Protein AF-A0A7Y7CSX2-F1 (afdb_monomer_lite)

Sequence (55 aa):
MLVLTNFSDQTQTALLDKTLVGAGETLICNYDPRSKMEASVELHPYEALAFLYSF

Foldseek 3Di:
DDKDWDQAQAKDKDADDPVQWFAWWWPDWPDDTDGTDDRIDIAHHGIITDIDDDD

Structure (mmCIF, N/CA/C/O backbone):
data_AF-A0A7Y7CSX2-F1
#
_entry.id   AF-A0A7Y7CSX2-F1
#
loop_
_atom_site.group_PDB
_atom_site.id
_atom_site.type_symbol
_atom_site.label_atom_id
_atom_site.label_alt_id
_atom_site.label_comp_id
_atom_site.label_asym_id
_atom_site.label_entity_id
_atom_site.label_seq_id
_atom_site.pdbx_PDB_ins_code
_atom_site.Cartn_x
_atom_site.Cartn_y
_atom_site.Cartn_z
_atom_site.occupancy
_atom_site.B_iso_or_equiv
_atom_site.auth_seq_id
_atom_site.auth_comp_id
_atom_site.auth_asym_id
_atom_site.auth_atom_id
_atom_site.pdbx_PDB_model_num
ATOM 1 N N . MET A 1 1 ? -12.370 -1.868 3.610 1.00 89.31 1 MET A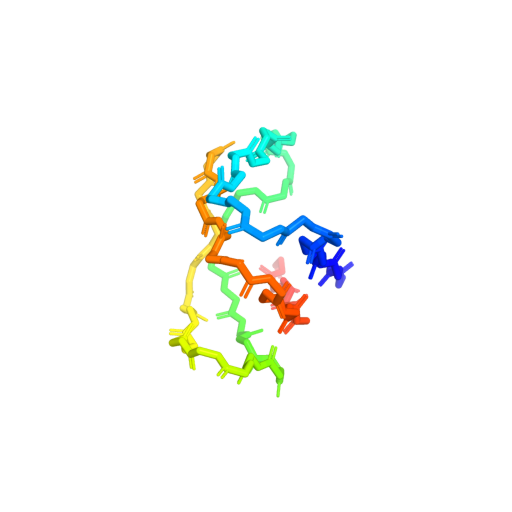 N 1
ATOM 2 C CA . MET A 1 1 ? -11.342 -2.570 2.811 1.00 89.31 1 MET A CA 1
ATOM 3 C C . MET A 1 1 ? -10.713 -1.568 1.852 1.00 89.31 1 MET A C 1
ATOM 5 O O . MET A 1 1 ? -11.458 -0.764 1.306 1.00 89.31 1 MET A O 1
ATOM 9 N N . LEU A 1 2 ? -9.392 -1.591 1.667 1.00 93.19 2 LEU A N 1
ATOM 10 C CA . LEU A 1 2 ? -8.662 -0.811 0.655 1.00 93.19 2 LEU A CA 1
ATOM 11 C C . LEU A 1 2 ? -7.885 -1.769 -0.233 1.00 93.19 2 LEU A C 1
ATOM 13 O O . LEU A 1 2 ? -7.306 -2.735 0.257 1.00 93.19 2 LEU A O 1
ATOM 17 N N . VAL A 1 3 ? -7.847 -1.454 -1.521 1.00 95.25 3 VAL A N 1
ATOM 18 C CA . VAL A 1 3 ? -6.943 -2.089 -2.472 1.00 95.25 3 VAL A CA 1
ATOM 19 C C . VAL A 1 3 ? -6.014 -1.013 -3.011 1.00 95.25 3 VAL A C 1
ATOM 21 O O . VAL A 1 3 ? -6.478 0.031 -3.467 1.00 95.25 3 VAL A O 1
ATOM 24 N N . LEU A 1 4 ? -4.713 -1.266 -2.936 1.00 95.56 4 LEU A N 1
ATOM 25 C CA . LEU A 1 4 ? -3.673 -0.444 -3.533 1.00 95.56 4 LEU A CA 1
ATOM 26 C C . LEU A 1 4 ? -2.947 -1.270 -4.584 1.00 95.56 4 LEU A C 1
ATOM 28 O O . LEU A 1 4 ? -2.649 -2.445 -4.374 1.00 95.56 4 LEU A O 1
ATOM 32 N N . THR A 1 5 ? -2.674 -0.667 -5.733 1.00 97.69 5 THR A N 1
ATOM 33 C CA . THR A 1 5 ? -1.897 -1.319 -6.784 1.00 97.69 5 THR A CA 1
ATOM 34 C C . THR A 1 5 ? -0.998 -0.298 -7.446 1.00 97.69 5 THR A C 1
ATOM 36 O O . THR A 1 5 ? -1.464 0.742 -7.913 1.00 97.69 5 THR A O 1
ATOM 39 N N . ASN A 1 6 ? 0.293 -0.598 -7.481 1.00 98.31 6 ASN A N 1
ATOM 40 C CA . ASN A 1 6 ? 1.262 0.157 -8.248 1.00 98.31 6 ASN A CA 1
ATOM 41 C C . ASN A 1 6 ? 1.346 -0.434 -9.658 1.00 98.31 6 ASN A C 1
ATOM 43 O O . ASN A 1 6 ? 1.773 -1.566 -9.829 1.00 98.31 6 ASN A O 1
ATOM 47 N N . PHE A 1 7 ? 0.952 0.327 -10.678 1.00 98.06 7 PHE A N 1
ATOM 48 C CA . PHE A 1 7 ? 1.042 -0.105 -12.081 1.00 98.06 7 PHE A CA 1
ATOM 49 C C . PHE A 1 7 ? 2.334 0.349 -12.779 1.00 98.06 7 PHE A C 1
ATOM 51 O O . PHE A 1 7 ? 2.425 0.285 -14.004 1.00 98.06 7 PHE A O 1
ATOM 58 N N . SER A 1 8 ? 3.321 0.830 -12.022 1.00 98.31 8 SER A N 1
ATOM 59 C CA . SER A 1 8 ? 4.617 1.265 -12.544 1.00 98.31 8 SER A CA 1
ATOM 60 C C . SER A 1 8 ? 5.744 0.301 -12.176 1.00 98.31 8 SER A C 1
ATOM 62 O O . SER A 1 8 ? 5.633 -0.489 -11.237 1.00 98.31 8 SER A O 1
ATOM 64 N N . ASP A 1 9 ? 6.847 0.409 -12.913 1.00 98.06 9 ASP A N 1
ATOM 65 C CA . ASP A 1 9 ? 8.126 -0.253 -12.650 1.00 98.06 9 ASP A CA 1
ATOM 66 C C . ASP A 1 9 ? 8.987 0.489 -11.605 1.00 98.06 9 ASP A C 1
ATOM 68 O O . ASP A 1 9 ? 10.118 0.091 -11.328 1.00 98.06 9 ASP A O 1
ATOM 72 N N . GLN A 1 10 ? 8.456 1.557 -11.006 1.00 98.31 10 GLN A N 1
ATOM 73 C CA . GLN A 1 10 ? 9.109 2.372 -9.982 1.00 98.31 10 GLN A CA 1
ATOM 74 C C . GLN A 1 10 ? 8.357 2.276 -8.657 1.00 98.31 10 GLN A C 1
ATOM 76 O O . GLN A 1 10 ? 7.159 2.005 -8.634 1.00 98.31 10 GLN A O 1
ATOM 81 N N . THR A 1 11 ? 9.035 2.529 -7.538 1.00 98.00 11 THR A N 1
ATOM 82 C CA . THR A 1 11 ? 8.361 2.654 -6.239 1.00 98.00 11 THR A CA 1
ATOM 83 C C . THR A 1 11 ? 7.431 3.865 -6.251 1.00 98.00 11 THR A C 1
ATOM 85 O O . THR A 1 11 ? 7.830 4.950 -6.673 1.00 98.00 11 THR A O 1
ATOM 88 N N . GLN A 1 12 ? 6.202 3.684 -5.769 1.00 98.25 12 GLN A N 1
ATOM 89 C CA . GLN A 1 12 ? 5.213 4.754 -5.646 1.00 98.25 12 GLN A CA 1
ATOM 90 C C . GLN A 1 12 ? 4.829 4.963 -4.187 1.00 98.25 12 GLN A C 1
ATOM 92 O O . GLN A 1 12 ? 4.720 4.007 -3.423 1.00 98.25 12 GLN A O 1
ATOM 97 N N . THR A 1 13 ? 4.560 6.212 -3.816 1.00 97.56 13 THR A N 1
ATOM 98 C CA . THR A 1 13 ? 4.036 6.552 -2.490 1.00 97.56 13 THR A CA 1
ATOM 99 C C . THR A 1 13 ? 2.580 6.979 -2.617 1.00 97.56 13 THR A C 1
ATOM 101 O O . THR A 1 13 ? 2.270 7.995 -3.239 1.00 97.56 13 THR A O 1
ATOM 104 N N . ALA A 1 14 ? 1.678 6.218 -2.006 1.00 94.69 14 ALA A N 1
ATOM 105 C CA . ALA A 1 14 ? 0.277 6.585 -1.875 1.00 94.69 14 ALA A CA 1
ATOM 106 C C . ALA A 1 14 ? 0.066 7.355 -0.567 1.00 94.69 14 ALA A C 1
ATOM 108 O O . ALA A 1 14 ? 0.422 6.873 0.507 1.00 94.69 14 ALA A O 1
ATOM 109 N N . LEU A 1 15 ? -0.535 8.542 -0.649 1.00 96.06 15 LEU A N 1
ATOM 110 C CA . LEU A 1 15 ? -0.994 9.284 0.524 1.00 96.06 15 LEU A CA 1
ATOM 111 C C . LEU A 1 15 ? -2.433 8.877 0.837 1.00 96.06 15 LEU A C 1
ATOM 113 O O . LEU A 1 15 ? -3.293 8.913 -0.044 1.00 96.06 15 LEU A O 1
ATOM 117 N N . LEU A 1 16 ? -2.688 8.490 2.082 1.00 92.38 16 LEU A N 1
ATOM 118 C CA . LEU A 1 16 ? -3.996 8.039 2.536 1.00 92.38 16 LEU A CA 1
ATOM 119 C C . LEU A 1 16 ? -4.689 9.103 3.380 1.00 92.38 16 LEU A C 1
ATOM 121 O O . LEU A 1 16 ? -4.063 9.868 4.117 1.00 92.38 16 LEU A O 1
ATOM 125 N N . ASP A 1 17 ? -6.016 9.114 3.295 1.00 90.38 17 ASP A N 1
ATOM 126 C CA . ASP A 1 17 ? -6.835 9.894 4.211 1.00 90.38 17 ASP A CA 1
ATOM 127 C C . ASP A 1 17 ? -6.664 9.375 5.649 1.00 90.38 17 ASP A C 1
ATOM 129 O O . ASP A 1 17 ? -6.508 8.174 5.881 1.00 90.38 17 ASP A O 1
ATOM 133 N N . LYS A 1 18 ? -6.730 10.276 6.635 1.00 88.62 18 LYS A N 1
ATOM 134 C CA . LYS A 1 18 ? -6.584 9.934 8.060 1.00 88.62 18 LYS A CA 1
ATOM 135 C C . LYS A 1 18 ? -7.601 8.894 8.535 1.00 88.62 18 LYS A C 1
ATOM 137 O O . LYS A 1 18 ? -7.307 8.157 9.467 1.00 88.62 18 LYS A O 1
ATOM 142 N N . THR A 1 19 ? -8.768 8.820 7.901 1.00 87.69 19 THR A N 1
ATOM 143 C CA . THR A 1 19 ? -9.812 7.821 8.186 1.00 87.69 19 THR A CA 1
ATOM 144 C C . THR A 1 19 ? -9.409 6.388 7.824 1.00 87.69 19 THR A C 1
ATOM 146 O O . THR A 1 19 ? -10.035 5.446 8.302 1.00 87.69 19 THR A O 1
ATOM 149 N N . LEU A 1 20 ? -8.368 6.215 7.003 1.00 86.19 20 LEU A N 1
ATOM 150 C CA . LEU A 1 20 ? -7.853 4.919 6.552 1.00 86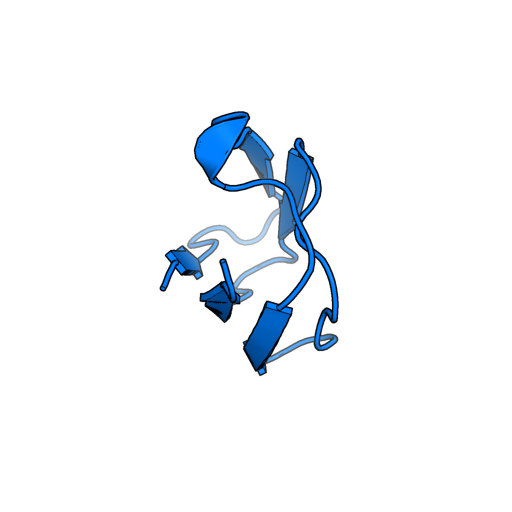.19 20 LEU A CA 1
ATOM 151 C C . LEU A 1 20 ? -6.590 4.480 7.315 1.00 86.19 20 LEU A C 1
ATOM 153 O O . LEU A 1 20 ? -6.065 3.400 7.057 1.00 86.19 20 LEU A O 1
ATOM 157 N N . VAL A 1 21 ? -6.088 5.306 8.237 1.00 90.25 21 VAL A N 1
ATOM 158 C CA . VAL A 1 21 ? -4.892 5.020 9.041 1.00 90.25 21 VAL A CA 1
ATOM 159 C C . VAL A 1 21 ? -5.301 4.253 10.293 1.00 90.25 21 VAL A C 1
ATOM 161 O O . VAL A 1 21 ? -6.137 4.719 11.065 1.00 90.25 21 VAL A O 1
ATOM 164 N N . GLY A 1 22 ? -4.696 3.091 10.531 1.00 88.25 22 GLY A N 1
ATOM 165 C CA . GLY A 1 22 ? -5.054 2.268 11.685 1.00 88.25 22 GLY A CA 1
ATOM 166 C C . GLY A 1 22 ? -4.600 0.819 11.593 1.00 88.25 22 GLY A C 1
ATOM 167 O O . GLY A 1 22 ? -3.895 0.420 10.665 1.00 88.25 22 GLY A O 1
ATOM 168 N N . ALA A 1 23 ? -4.993 0.033 12.593 1.00 86.12 23 ALA A N 1
ATOM 169 C CA . ALA A 1 23 ? -4.757 -1.405 12.615 1.00 86.12 23 ALA A CA 1
ATOM 170 C C . ALA A 1 23 ? -5.700 -2.139 11.649 1.00 86.12 23 ALA A C 1
ATOM 172 O O . ALA A 1 23 ? -6.800 -1.678 11.337 1.00 86.12 23 ALA A O 1
ATOM 173 N N . GLY A 1 24 ? -5.264 -3.303 11.187 1.00 89.19 24 GLY A N 1
ATOM 174 C CA . GLY A 1 24 ? -6.064 -4.168 10.335 1.00 89.19 24 GLY A CA 1
ATOM 175 C C . GLY A 1 24 ? -5.260 -5.368 9.867 1.00 89.19 24 GLY A C 1
ATOM 176 O O . GLY A 1 24 ? -4.228 -5.709 10.445 1.00 89.19 24 GLY A O 1
ATOM 177 N N . GLU A 1 25 ? -5.735 -6.005 8.811 1.00 92.62 25 GLU A N 1
ATOM 178 C CA . GLU A 1 25 ? -5.157 -7.237 8.297 1.00 92.62 25 GLU A CA 1
ATOM 179 C C . GLU A 1 25 ? -4.927 -7.140 6.791 1.00 92.62 25 GLU A C 1
ATOM 181 O O . GLU A 1 25 ? -5.801 -6.725 6.026 1.00 92.62 25 GLU A O 1
ATOM 186 N N . THR A 1 26 ? -3.743 -7.556 6.349 1.00 93.75 26 THR A N 1
ATOM 187 C CA . THR A 1 26 ? -3.494 -7.776 4.926 1.00 93.75 26 THR A CA 1
ATOM 188 C C . THR A 1 26 ? -4.130 -9.088 4.501 1.00 93.75 26 THR A C 1
ATOM 190 O O . THR A 1 26 ? -3.735 -10.150 4.967 1.00 93.75 26 THR A O 1
ATOM 193 N N . LEU A 1 27 ? -5.071 -9.009 3.566 1.00 94.81 27 LEU A N 1
ATOM 194 C CA . LEU A 1 27 ? -5.689 -10.180 2.953 1.00 94.81 27 LEU A CA 1
ATOM 195 C C . LEU A 1 27 ? -4.783 -10.773 1.871 1.00 94.81 27 LEU A C 1
ATOM 197 O O . LEU A 1 27 ? -4.624 -11.985 1.777 1.00 94.81 27 LEU A O 1
ATOM 201 N N . ILE A 1 28 ? -4.209 -9.903 1.036 1.00 94.38 28 ILE A N 1
ATOM 202 C CA . ILE A 1 28 ? -3.318 -10.265 -0.070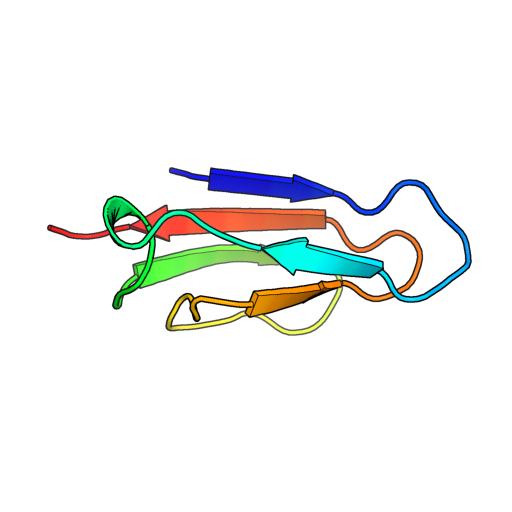 1.00 94.38 28 ILE A CA 1
ATOM 203 C C . ILE A 1 28 ? -2.238 -9.193 -0.176 1.00 94.38 28 ILE A C 1
ATOM 205 O O . ILE A 1 28 ? -2.550 -8.005 -0.204 1.00 94.38 28 ILE A O 1
ATOM 209 N N . CYS A 1 29 ? -0.984 -9.617 -0.281 1.00 96.38 29 CYS A N 1
ATOM 210 C CA . CYS A 1 29 ? 0.127 -8.799 -0.745 1.00 96.38 29 CYS A CA 1
ATOM 211 C C . CYS A 1 29 ? 1.077 -9.710 -1.522 1.00 96.38 29 CYS A C 1
ATOM 213 O O . CYS A 1 29 ? 1.371 -10.813 -1.064 1.00 96.38 29 CYS A O 1
ATOM 215 N N . ASN A 1 30 ? 1.525 -9.285 -2.702 1.00 97.12 30 ASN A N 1
ATOM 216 C CA . ASN A 1 30 ? 2.540 -10.011 -3.478 1.00 97.12 30 ASN A CA 1
ATOM 217 C C . ASN A 1 30 ? 3.984 -9.668 -3.063 1.00 97.12 30 ASN A C 1
ATOM 219 O O . ASN A 1 30 ? 4.920 -10.232 -3.624 1.00 97.12 30 ASN A O 1
ATOM 223 N N . TYR A 1 31 ? 4.144 -8.765 -2.096 1.00 94.88 31 TYR A N 1
ATOM 224 C CA . TYR A 1 31 ? 5.384 -8.443 -1.392 1.00 94.88 31 TYR A CA 1
ATOM 225 C C . TYR A 1 31 ? 5.187 -8.751 0.102 1.00 94.88 31 TYR A C 1
ATOM 227 O O . TYR A 1 31 ? 4.721 -9.836 0.454 1.00 94.88 31 TYR A O 1
ATOM 235 N N . ASP A 1 32 ? 5.493 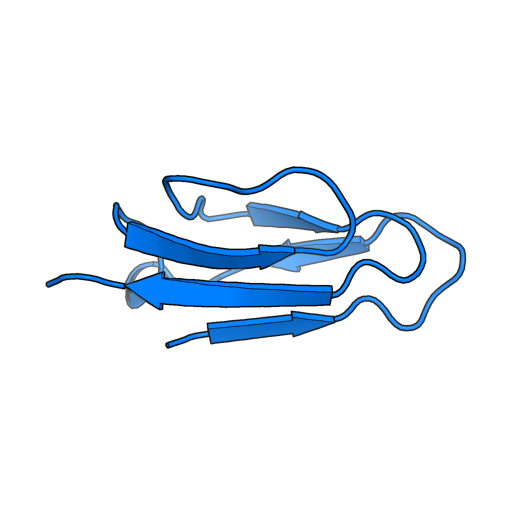-7.799 0.985 1.00 90.19 32 ASP A N 1
ATOM 236 C CA . ASP A 1 32 ? 5.406 -7.982 2.424 1.00 90.19 32 ASP A CA 1
ATOM 237 C C . ASP A 1 32 ? 4.007 -7.619 2.955 1.00 90.19 32 ASP A C 1
ATOM 239 O O . ASP A 1 32 ? 3.489 -6.519 2.699 1.00 90.19 32 ASP A O 1
ATOM 243 N N . PRO A 1 33 ? 3.356 -8.524 3.709 1.00 89.38 33 PRO A N 1
ATOM 244 C CA . PRO A 1 33 ? 2.081 -8.232 4.339 1.00 89.38 33 PRO A CA 1
ATOM 245 C C . PRO A 1 33 ? 2.248 -7.196 5.455 1.00 89.38 33 PRO A C 1
ATOM 247 O O . PRO A 1 33 ? 3.242 -7.163 6.178 1.00 89.38 33 PRO A O 1
ATOM 250 N N . ARG A 1 34 ? 1.230 -6.354 5.627 1.00 87.81 34 ARG A N 1
ATOM 251 C CA . ARG A 1 34 ? 1.188 -5.271 6.619 1.00 87.81 34 ARG A CA 1
ATOM 252 C C . ARG A 1 34 ? 0.102 -5.544 7.669 1.00 87.81 34 ARG A C 1
ATOM 254 O O . ARG A 1 34 ? -0.962 -6.069 7.348 1.00 87.81 34 ARG A O 1
ATOM 261 N N . SER A 1 35 ? 0.346 -5.165 8.923 1.00 86.31 35 SER A N 1
ATOM 262 C CA . SER A 1 35 ? -0.617 -5.285 10.043 1.00 86.31 35 SER A CA 1
ATOM 263 C C . SER A 1 35 ? -1.221 -3.944 10.483 1.00 86.31 35 SER A C 1
ATOM 265 O O . SER A 1 35 ? -2.092 -3.873 11.351 1.00 86.31 35 SER A O 1
ATOM 267 N N . LYS A 1 36 ? -0.744 -2.853 9.888 1.00 90.50 36 LYS A N 1
ATOM 268 C CA . LYS A 1 36 ? -1.236 -1.496 10.096 1.00 90.50 36 LYS A CA 1
ATOM 269 C C . LYS A 1 36 ? -1.092 -0.711 8.801 1.00 90.50 36 LYS A C 1
ATOM 271 O O . LYS A 1 36 ? -0.161 -0.959 8.034 1.00 90.50 36 LYS A O 1
ATOM 276 N N . MET A 1 37 ? -1.985 0.243 8.595 1.00 92.44 37 MET A N 1
ATOM 277 C CA . MET A 1 37 ? -1.902 1.193 7.499 1.00 92.44 37 MET A CA 1
ATOM 278 C C . MET A 1 37 ? -1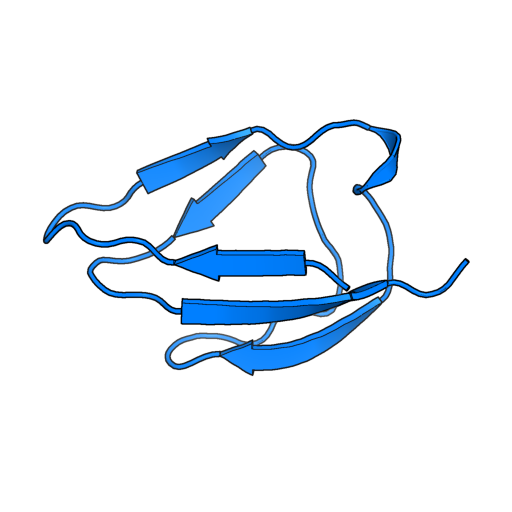.429 2.544 8.021 1.00 92.44 37 MET A C 1
ATOM 280 O O . MET A 1 37 ? -1.978 3.067 8.992 1.00 92.44 37 MET A O 1
ATOM 284 N N . GLU A 1 38 ? -0.392 3.087 7.391 1.00 92.50 38 GLU A N 1
ATOM 285 C CA . GLU A 1 38 ? 0.185 4.391 7.721 1.00 92.50 38 GLU A CA 1
ATOM 286 C C . GLU A 1 38 ? -0.388 5.485 6.808 1.00 92.50 38 GLU A C 1
ATOM 288 O O . GLU A 1 38 ? -1.017 5.197 5.793 1.00 92.50 38 GLU A O 1
ATOM 293 N N . ALA A 1 39 ? -0.188 6.760 7.158 1.00 93.56 39 ALA A N 1
ATOM 294 C CA . ALA A 1 39 ? -0.685 7.884 6.352 1.00 93.56 39 ALA A CA 1
ATOM 295 C C . ALA A 1 39 ? -0.029 7.970 4.960 1.00 93.56 39 ALA A C 1
ATOM 297 O O . ALA A 1 39 ? -0.593 8.560 4.039 1.00 93.56 39 ALA A O 1
ATOM 298 N N . SER A 1 40 ? 1.155 7.377 4.810 1.00 95.31 40 SER A N 1
ATOM 299 C CA . SER A 1 40 ? 1.852 7.188 3.543 1.00 95.31 40 SER A CA 1
ATOM 300 C C . SER A 1 40 ? 2.216 5.720 3.389 1.00 95.31 40 SER A C 1
ATOM 302 O O . SER A 1 40 ? 2.800 5.138 4.301 1.00 95.31 40 SER A O 1
ATOM 304 N N . VAL A 1 41 ? 1.907 5.135 2.238 1.00 94.81 41 VAL A N 1
ATOM 305 C CA . VAL A 1 41 ? 2.231 3.743 1.921 1.00 94.81 41 VAL A CA 1
ATOM 306 C C . VAL A 1 41 ? 3.161 3.723 0.726 1.00 94.81 41 VAL A C 1
ATOM 308 O O . VAL A 1 41 ? 2.797 4.193 -0.351 1.00 94.81 41 VAL A O 1
ATOM 311 N N . GLU A 1 42 ? 4.351 3.168 0.914 1.00 96.69 42 GLU A N 1
ATOM 312 C CA . GLU A 1 42 ? 5.242 2.843 -0.194 1.00 96.69 42 GLU A CA 1
ATOM 313 C C . GLU A 1 42 ? 4.829 1.507 -0.810 1.00 96.69 42 GLU A C 1
ATOM 315 O O . GLU A 1 42 ? 4.602 0.523 -0.098 1.00 96.69 42 GLU A O 1
ATOM 320 N N . LEU A 1 43 ? 4.710 1.507 -2.135 1.00 97.12 43 LEU A N 1
ATOM 321 C CA . LEU A 1 43 ? 4.396 0.352 -2.959 1.00 97.12 43 LEU A CA 1
ATOM 322 C C . LEU A 1 43 ? 5.576 0.080 -3.889 1.00 97.12 43 LEU A C 1
ATOM 324 O O . LEU A 1 43 ? 5.947 0.938 -4.698 1.00 97.12 43 LEU A O 1
ATOM 328 N N . HIS A 1 44 ? 6.137 -1.119 -3.809 1.00 98.06 44 HIS A N 1
ATOM 329 C CA . HIS A 1 44 ? 7.155 -1.604 -4.732 1.00 98.06 44 HIS A CA 1
ATOM 330 C C . HIS A 1 44 ? 6.619 -1.678 -6.172 1.00 98.06 44 HIS A C 1
ATOM 332 O O . HIS A 1 44 ? 5.399 -1.651 -6.386 1.00 98.06 44 HIS A O 1
ATOM 338 N N . PRO A 1 45 ? 7.507 -1.756 -7.181 1.00 98.44 45 PRO A N 1
ATOM 339 C CA . PRO A 1 45 ? 7.109 -1.984 -8.566 1.00 98.44 45 PRO A CA 1
ATOM 340 C C . PRO A 1 45 ? 6.123 -3.148 -8.690 1.00 98.44 45 PRO A C 1
ATOM 342 O O . PRO A 1 45 ? 6.399 -4.249 -8.219 1.00 98.44 45 PRO A O 1
ATOM 345 N N . TYR A 1 46 ? 4.970 -2.905 -9.313 1.00 98.06 46 TYR A N 1
ATOM 346 C CA . TYR A 1 46 ? 3.918 -3.914 -9.501 1.00 98.06 46 TYR A CA 1
ATOM 347 C C . TYR A 1 46 ? 3.362 -4.553 -8.213 1.00 98.06 46 TYR A C 1
ATOM 349 O O . TYR A 1 46 ? 2.771 -5.637 -8.251 1.00 98.06 46 TYR A O 1
ATOM 357 N N . GLU A 1 47 ? 3.519 -3.897 -7.061 1.00 97.94 47 GLU A N 1
ATOM 358 C CA . GLU A 1 47 ? 2.911 -4.348 -5.812 1.00 97.94 47 GLU A CA 1
ATOM 359 C C . GLU A 1 47 ? 1.387 -4.160 -5.834 1.00 97.94 47 GLU A C 1
ATOM 361 O O . GLU A 1 47 ? 0.871 -3.101 -6.201 1.00 97.94 47 GLU A O 1
ATOM 366 N N . ALA A 1 48 ? 0.669 -5.193 -5.398 1.00 97.44 48 ALA A N 1
ATOM 367 C CA . ALA A 1 48 ? -0.766 -5.212 -5.184 1.00 97.44 48 ALA A CA 1
ATOM 368 C C . ALA A 1 48 ? -1.059 -5.647 -3.743 1.00 97.44 48 ALA A C 1
ATOM 370 O O . ALA A 1 48 ? -0.679 -6.738 -3.316 1.00 97.44 48 ALA A O 1
ATOM 371 N N . LEU A 1 49 ? -1.774 -4.791 -3.017 1.00 96.19 49 LEU A N 1
ATOM 372 C CA . LEU A 1 49 ? -2.115 -4.947 -1.610 1.00 96.19 49 LEU A CA 1
ATOM 373 C C . LEU A 1 49 ? -3.631 -4.839 -1.432 1.00 96.19 49 LEU A C 1
ATOM 375 O O . LEU A 1 49 ? -4.232 -3.840 -1.823 1.00 96.19 49 LEU A O 1
ATOM 379 N N . ALA A 1 50 ? -4.243 -5.827 -0.785 1.00 96.25 50 ALA A N 1
ATOM 380 C CA . ALA A 1 50 ? -5.615 -5.768 -0.292 1.00 96.25 50 ALA A CA 1
ATOM 381 C C . ALA A 1 50 ? -5.607 -5.809 1.239 1.00 96.25 50 ALA A C 1
ATOM 383 O O . ALA A 1 50 ? -5.110 -6.761 1.841 1.00 96.25 50 ALA A O 1
ATOM 384 N N . PHE A 1 51 ? -6.178 -4.782 1.865 1.00 94.81 51 PHE A N 1
ATOM 385 C CA . PHE A 1 51 ? -6.161 -4.590 3.311 1.00 94.81 51 PHE A CA 1
ATOM 386 C C . PHE A 1 51 ? -7.575 -4.430 3.874 1.00 94.81 51 PHE A C 1
ATOM 388 O O . PHE A 1 51 ? -8.394 -3.646 3.372 1.00 94.81 51 PHE A O 1
ATOM 395 N N . LEU A 1 52 ? -7.867 -5.165 4.942 1.00 93.94 52 LEU A N 1
ATOM 396 C CA . LEU A 1 52 ? -9.106 -5.091 5.698 1.00 93.94 52 LEU A CA 1
ATOM 397 C C . LEU A 1 52 ? -8.878 -4.272 6.972 1.00 93.94 52 LEU A C 1
ATOM 399 O O . LEU A 1 52 ? -8.110 -4.663 7.842 1.00 93.94 52 LEU A O 1
ATOM 403 N N . TYR A 1 53 ? -9.556 -3.131 7.073 1.00 86.69 53 TYR A N 1
ATOM 404 C CA . TYR A 1 53 ? -9.538 -2.296 8.276 1.00 86.69 53 TYR A CA 1
ATOM 405 C C . TYR A 1 53 ? -10.559 -2.790 9.289 1.00 86.69 53 TYR A C 1
ATOM 407 O O . TYR A 1 53 ? -11.679 -3.137 8.903 1.00 86.69 53 TYR A O 1
ATOM 415 N N . SER A 1 54 ? -10.187 -2.723 10.561 1.00 71.25 54 SER A N 1
ATOM 416 C CA . SER A 1 54 ? -11.054 -3.022 11.699 1.00 71.25 54 SER A CA 1
ATOM 417 C C . SER A 1 54 ? -11.321 -1.714 12.446 1.00 71.25 54 SER A C 1
ATOM 419 O O . SER A 1 54 ? -10.365 -1.059 12.860 1.00 71.25 54 SER A O 1
ATOM 421 N N . PHE A 1 55 ? -12.591 -1.326 12.581 1.00 66.81 55 PHE A N 1
ATOM 422 C CA . PHE A 1 55 ? -13.015 -0.198 13.421 1.00 66.81 55 PHE A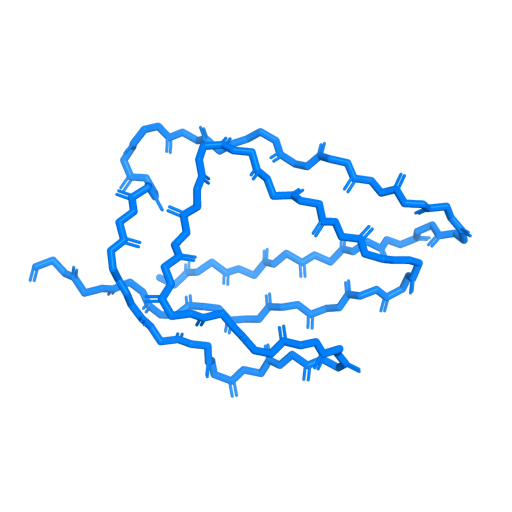 CA 1
ATOM 423 C C . PHE A 1 55 ? -13.454 -0.692 14.797 1.00 66.81 55 PHE A C 1
ATOM 425 O O . PHE A 1 55 ? -14.089 -1.772 14.843 1.00 66.81 55 PHE A O 1
#

Secondary structure (DSSP, 8-state):
-EEEE--SSS-EEEE--GGG-EEEEEEEESS---SEE-SEEEE-TT-EEEEEE--

Radius of gyration: 10.48 Å; chains: 1; bounding box: 22×20×26 Å

pLDDT: mean 92.95, std 6.01, range [66.81, 98.44]